Protein AF-A0A2X1KRV3-F1 (afdb_monomer_lite)

Foldseek 3Di:
DDWDWDDDPNDIDIDDDADDDDPDPVVNVVSLVVLQVVVVVDQEEEAEAEPDPNRVVRVVVCCVPRVPDDNYHYHYHYDPDDPPDDDD

Sequence (88 aa):
MQRFRLNGHGHSMVITDLPGVGESRDRDAEYEALYRDILLELDLVLWLIKADDRALSVDEYFWRHILHRGHQQVLVCGDAGRQNGALP

Secondary structure (DSSP, 8-state):
-EEEEEEETTEEEEEEEPPP-SS-HHHHHHHHHHHHHHHTT-SEEEEEEE--TTTHHHHHHHIIIIITSSS-EEEEEEE-----S---

Radius of gyration: 15.78 Å; chains: 1; bounding box: 36×37×44 Å

InterPro domains:
  IPR027417 P-loop containing nucleoside triphosphate hydrolase [G3DSA:3.40.50.300] (1-80)
  IPR027417 P-loop containing nucleoside triphosphate hydrolase [SSF52540] (2-72)

Organism: Escherichia coli (NCBI:txid562)

pLDDT: mean 75.09, std 11.58, range [39.91, 91.31]

Structure (mmCIF, N/CA/C/O backbone):
data_AF-A0A2X1KRV3-F1
#
_entry.id   AF-A0A2X1KRV3-F1
#
loop_
_atom_site.group_PDB
_atom_site.id
_atom_site.type_symbol
_atom_site.label_atom_id
_atom_site.label_alt_id
_atom_site.label_comp_id
_atom_site.label_asym_id
_atom_site.label_entity_id
_atom_site.label_seq_id
_atom_site.pdbx_PDB_ins_code
_atom_site.Cartn_x
_atom_site.Cartn_y
_atom_site.Cartn_z
_atom_site.occupancy
_atom_site.B_iso_or_equiv
_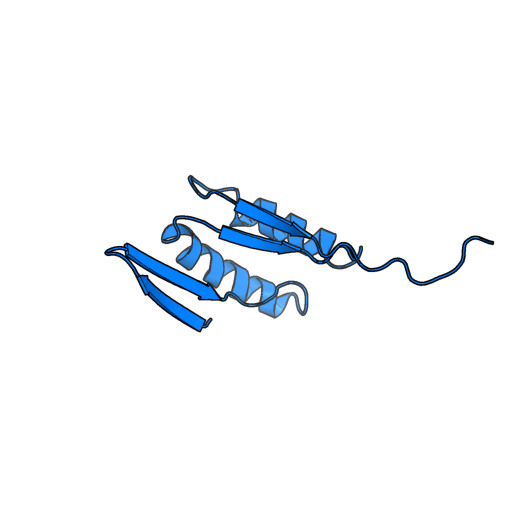atom_site.auth_seq_id
_atom_site.auth_comp_id
_atom_site.auth_asym_id
_atom_site.auth_atom_id
_atom_site.pdbx_PDB_model_num
ATOM 1 N N . MET A 1 1 ? 5.048 -4.893 5.422 1.00 76.31 1 MET A N 1
ATOM 2 C CA . MET A 1 1 ? 3.814 -4.192 5.828 1.00 76.31 1 MET A CA 1
ATOM 3 C C . MET A 1 1 ? 4.001 -3.657 7.236 1.00 76.31 1 MET A C 1
ATOM 5 O O . MET A 1 1 ? 4.365 -4.426 8.121 1.00 76.31 1 MET A O 1
ATOM 9 N N . GLN A 1 2 ? 3.771 -2.364 7.441 1.00 83.50 2 GLN A N 1
ATOM 10 C CA . GLN A 1 2 ? 3.713 -1.752 8.772 1.00 83.50 2 GLN A CA 1
ATOM 11 C C . GLN A 1 2 ? 2.342 -1.104 8.967 1.00 83.50 2 GLN A C 1
ATOM 13 O O . GLN A 1 2 ? 1.745 -0.628 8.009 1.00 83.50 2 GLN A O 1
ATOM 18 N N . ARG A 1 3 ? 1.815 -1.114 10.195 1.00 87.69 3 ARG A N 1
ATOM 19 C CA . ARG A 1 3 ? 0.493 -0.553 10.505 1.00 87.69 3 ARG A CA 1
ATOM 20 C C . ARG A 1 3 ? 0.616 0.422 11.663 1.00 87.69 3 ARG A C 1
ATOM 22 O O . ARG A 1 3 ? 1.013 0.046 12.763 1.00 87.69 3 ARG A O 1
ATOM 29 N N . PHE A 1 4 ? 0.247 1.666 11.411 1.00 88.19 4 PHE A N 1
ATOM 30 C CA . PHE A 1 4 ? 0.254 2.749 12.381 1.00 88.19 4 PHE A CA 1
ATOM 31 C C . PHE A 1 4 ? -1.182 3.107 12.729 1.00 88.19 4 PHE A C 1
ATOM 33 O O . PHE A 1 4 ? -2.034 3.205 11.849 1.00 88.19 4 PHE A O 1
ATOM 40 N N . ARG A 1 5 ? -1.471 3.309 14.014 1.00 89.31 5 ARG A N 1
ATOM 41 C CA . ARG A 1 5 ? -2.779 3.789 14.462 1.00 89.31 5 ARG A CA 1
ATOM 42 C C . ARG A 1 5 ? -2.632 5.195 15.019 1.00 89.31 5 ARG A C 1
ATOM 44 O O . ARG A 1 5 ? -1.922 5.402 15.997 1.00 89.31 5 ARG A O 1
ATOM 51 N N . LEU A 1 6 ? -3.330 6.138 14.407 1.00 88.19 6 LEU A N 1
ATOM 52 C CA . LEU A 1 6 ? -3.454 7.510 14.870 1.00 88.19 6 LEU A CA 1
ATOM 53 C C . LEU A 1 6 ? -4.794 7.648 15.591 1.00 88.19 6 LEU A C 1
ATOM 55 O O . LEU A 1 6 ? -5.822 7.227 15.068 1.00 88.19 6 LEU A O 1
ATOM 59 N N . ASN A 1 7 ? -4.795 8.225 16.789 1.00 91.31 7 ASN A N 1
ATOM 60 C CA . ASN A 1 7 ? -6.018 8.510 17.539 1.00 91.31 7 ASN A CA 1
ATOM 61 C C . ASN A 1 7 ? -6.037 10.005 17.887 1.00 91.31 7 ASN A C 1
ATOM 63 O O . ASN A 1 7 ? -5.032 10.529 18.363 1.00 91.31 7 ASN A O 1
ATOM 67 N N . GLY A 1 8 ? -7.161 10.688 17.669 1.00 88.69 8 GLY A N 1
ATOM 68 C CA . GLY A 1 8 ? -7.298 12.116 17.961 1.00 88.69 8 GLY A CA 1
ATOM 69 C C . GLY A 1 8 ? -8.744 12.599 17.865 1.00 88.69 8 GLY A C 1
ATOM 70 O O . GLY A 1 8 ? -9.485 12.167 16.990 1.00 88.69 8 GLY A O 1
ATOM 71 N N . HIS A 1 9 ? -9.154 13.482 18.784 1.00 84.38 9 HIS A N 1
ATOM 72 C CA . HIS A 1 9 ? -10.480 14.127 18.808 1.00 84.38 9 HIS A CA 1
ATOM 73 C C . HIS A 1 9 ? -11.690 13.176 18.654 1.00 84.38 9 HIS A C 1
ATOM 75 O O . HIS A 1 9 ? -12.687 13.535 18.043 1.00 84.38 9 HIS A O 1
ATOM 81 N N . GLY A 1 10 ? -11.619 11.961 19.212 1.00 88.06 10 GLY A N 1
ATOM 82 C CA . GLY A 1 10 ? -12.698 10.964 19.111 1.00 88.06 10 GLY A CA 1
ATOM 83 C C . GLY A 1 10 ? -12.694 10.142 17.816 1.00 88.06 10 GLY A C 1
ATOM 84 O O . GLY A 1 10 ? -13.546 9.277 17.639 1.00 88.06 10 GLY A O 1
ATOM 85 N N . HIS A 1 11 ? -11.713 10.360 16.942 1.00 86.44 11 HIS A N 1
ATOM 86 C CA . HIS A 1 11 ? -11.505 9.600 15.716 1.00 86.44 11 HIS A CA 1
ATOM 87 C C . HIS A 1 11 ? -10.247 8.736 15.820 1.00 86.44 11 HIS A C 1
ATOM 89 O O . HIS A 1 11 ? -9.275 9.087 16.497 1.00 86.44 11 HIS A O 1
ATOM 95 N N . SER A 1 12 ? -10.254 7.600 15.127 1.00 86.44 12 SER A N 1
ATOM 96 C CA . SER A 1 12 ? -9.065 6.770 14.953 1.00 86.44 12 SER A CA 1
ATOM 97 C C . SER A 1 12 ? -8.871 6.434 13.487 1.00 86.44 12 SER A C 1
ATOM 99 O O . SER A 1 12 ? -9.810 5.982 12.839 1.00 86.44 12 SER A O 1
ATOM 101 N N . MET A 1 13 ? -7.653 6.613 13.001 1.00 89.62 13 MET A N 1
ATOM 102 C CA . MET A 1 13 ? -7.233 6.275 11.650 1.00 89.62 13 MET A CA 1
ATOM 103 C C . MET A 1 13 ? -6.149 5.209 11.725 1.00 89.62 13 MET A C 1
ATOM 105 O O . MET A 1 13 ? -5.293 5.229 12.612 1.00 89.62 13 MET A O 1
ATOM 109 N N . VAL A 1 14 ? -6.177 4.281 10.781 1.00 88.00 14 VAL A N 1
ATOM 110 C CA . VAL A 1 14 ? -5.112 3.308 10.590 1.00 88.00 14 VAL A CA 1
ATOM 111 C C . VAL A 1 14 ? -4.424 3.618 9.271 1.00 88.00 14 VAL A C 1
ATOM 113 O O . VAL A 1 14 ? -5.079 3.665 8.238 1.00 88.00 14 VAL A O 1
ATOM 116 N N . ILE A 1 15 ? -3.106 3.775 9.313 1.00 88.00 15 ILE A N 1
ATOM 117 C CA . ILE A 1 15 ? -2.259 3.881 8.130 1.00 88.00 15 ILE A CA 1
ATOM 118 C C . ILE A 1 15 ? -1.536 2.551 7.960 1.00 88.00 15 ILE A C 1
ATOM 120 O O . ILE A 1 15 ? -0.822 2.111 8.862 1.00 88.00 15 ILE A O 1
ATOM 124 N N . THR A 1 16 ? -1.732 1.917 6.811 1.00 87.19 16 THR A N 1
ATOM 125 C CA . THR A 1 16 ? -1.027 0.694 6.432 1.00 87.19 16 THR A CA 1
ATOM 126 C C . THR A 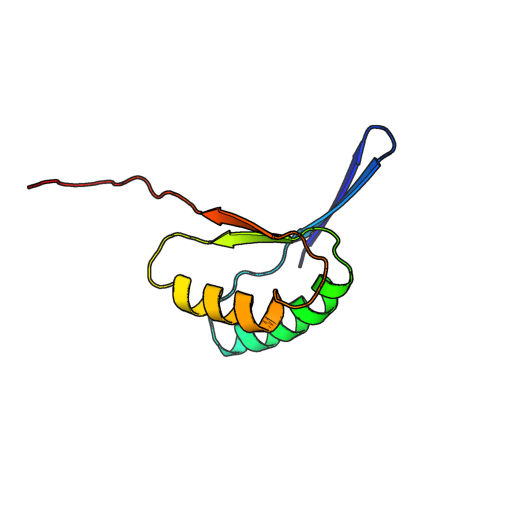1 16 ? -0.009 1.040 5.359 1.00 87.19 16 THR A C 1
ATOM 128 O O . THR A 1 16 ? -0.382 1.474 4.275 1.00 87.19 16 THR A O 1
ATOM 131 N N . ASP A 1 17 ? 1.265 0.838 5.673 1.00 85.94 17 ASP A N 1
ATOM 132 C CA . ASP A 1 17 ? 2.363 0.979 4.727 1.00 85.94 17 ASP A CA 1
ATOM 133 C C . ASP A 1 17 ? 2.568 -0.337 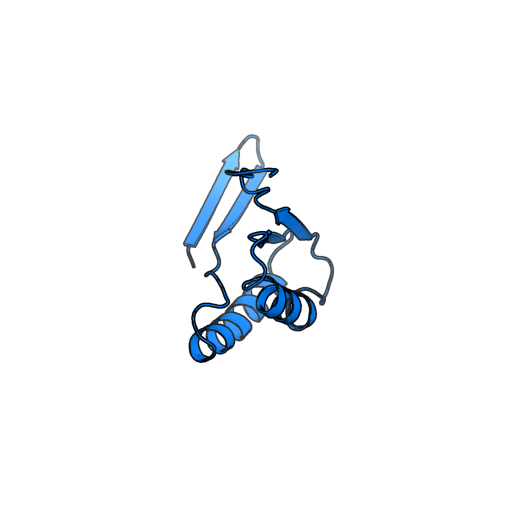3.964 1.00 85.94 17 ASP A C 1
ATOM 135 O O . ASP A 1 17 ? 2.808 -1.402 4.562 1.00 85.94 17 ASP A O 1
ATOM 139 N N . LEU A 1 18 ? 2.420 -0.253 2.642 1.00 84.62 18 LEU A N 1
ATOM 140 C CA . LEU A 1 18 ? 2.553 -1.357 1.698 1.00 84.62 18 LEU A CA 1
ATOM 141 C C . LEU A 1 18 ? 3.920 -1.281 1.001 1.00 84.62 18 LEU A C 1
ATOM 143 O O . LEU A 1 18 ? 4.440 -0.185 0.808 1.00 84.62 18 LEU A O 1
ATOM 147 N N . PRO A 1 19 ? 4.526 -2.426 0.635 1.00 83.56 19 PRO A N 1
ATOM 148 C CA . PRO A 1 19 ? 5.803 -2.427 -0.074 1.00 83.56 19 PRO A CA 1
ATOM 149 C C . PRO A 1 19 ? 5.787 -1.616 -1.390 1.00 83.56 19 PRO A C 1
ATOM 151 O O . PRO A 1 19 ? 4.749 -1.302 -1.965 1.00 83.56 19 PRO A O 1
ATOM 154 N N . GLY A 1 20 ? 6.968 -1.251 -1.885 1.00 82.44 20 GLY A N 1
ATOM 155 C CA . GLY A 1 20 ? 7.108 -0.703 -3.237 1.00 82.44 20 GLY A CA 1
ATOM 156 C C . GLY A 1 20 ? 7.060 -1.816 -4.285 1.00 82.44 20 GLY A C 1
ATOM 157 O O . GLY A 1 20 ? 7.500 -2.934 -4.018 1.00 82.44 20 GLY A O 1
ATOM 158 N N . VAL A 1 21 ? 6.554 -1.506 -5.478 1.00 78.75 21 VAL A N 1
ATOM 159 C CA . VAL A 1 21 ? 6.479 -2.434 -6.622 1.00 78.75 21 VAL A CA 1
ATOM 160 C C . VAL A 1 21 ? 7.467 -2.018 -7.714 1.00 78.75 21 VAL A C 1
ATOM 162 O O . VAL A 1 21 ? 7.868 -0.856 -7.781 1.00 78.75 21 VAL A O 1
ATOM 165 N N . GLY A 1 22 ? 7.883 -2.957 -8.565 1.00 76.81 22 GLY A N 1
ATOM 166 C CA . GLY A 1 22 ? 8.732 -2.684 -9.733 1.00 76.81 22 GLY A CA 1
ATOM 167 C C . GLY A 1 22 ? 10.232 -2.903 -9.538 1.00 76.81 22 GLY A C 1
ATOM 168 O O . GLY A 1 22 ? 11.011 -2.659 -10.460 1.00 76.81 22 GLY A O 1
ATOM 169 N N . GLU A 1 23 ? 10.656 -3.408 -8.378 1.00 76.12 23 GLU A N 1
ATOM 170 C CA . GLU A 1 23 ? 12.046 -3.837 -8.163 1.00 76.12 23 GLU A CA 1
ATOM 171 C C . GLU A 1 23 ? 12.331 -5.229 -8.752 1.00 76.12 23 GLU A C 1
ATOM 173 O O . GLU A 1 23 ? 13.433 -5.485 -9.238 1.00 76.12 23 GLU A O 1
ATOM 178 N N . SER A 1 24 ? 11.359 -6.147 -8.696 1.00 80.12 24 SER A N 1
ATOM 179 C CA . SER A 1 24 ? 11.491 -7.519 -9.196 1.00 80.12 24 SER A CA 1
ATOM 180 C C . SER A 1 24 ? 10.127 -8.147 -9.461 1.00 80.12 24 SER A C 1
ATOM 182 O O . SER A 1 24 ? 9.276 -8.163 -8.575 1.00 80.12 24 SER A O 1
ATOM 184 N N . ARG A 1 25 ? 9.972 -8.776 -10.632 1.00 75.31 25 ARG A N 1
ATOM 185 C CA . ARG A 1 25 ? 8.723 -9.438 -11.048 1.00 75.31 25 ARG A CA 1
ATOM 186 C C . ARG A 1 25 ? 8.257 -10.533 -10.088 1.00 75.31 25 ARG A C 1
ATOM 188 O O . ARG A 1 25 ? 7.058 -10.691 -9.893 1.00 75.31 25 ARG A O 1
ATOM 195 N N . ASP A 1 26 ? 9.190 -11.270 -9.487 1.00 78.50 26 ASP A N 1
ATOM 196 C CA . ASP A 1 26 ? 8.848 -12.338 -8.540 1.00 78.50 26 ASP A CA 1
ATOM 197 C C . ASP A 1 26 ? 8.257 -11.762 -7.245 1.00 78.50 26 ASP A C 1
ATOM 199 O O . ASP A 1 26 ? 7.309 -12.315 -6.692 1.00 78.50 26 ASP A O 1
ATOM 203 N N . ARG A 1 27 ? 8.776 -10.611 -6.793 1.00 81.06 27 ARG A N 1
ATOM 204 C CA . ARG A 1 27 ? 8.241 -9.885 -5.632 1.00 81.06 27 ARG A CA 1
ATOM 205 C C . ARG A 1 27 ? 6.918 -9.206 -5.961 1.00 81.06 27 ARG A C 1
ATOM 207 O O . ARG A 1 27 ? 6.022 -9.196 -5.129 1.00 81.06 27 ARG A O 1
ATOM 214 N N . ASP A 1 28 ? 6.774 -8.697 -7.182 1.00 83.00 28 ASP A N 1
ATOM 215 C CA . ASP A 1 28 ? 5.549 -8.038 -7.633 1.00 83.00 28 ASP A CA 1
ATOM 216 C C . ASP A 1 28 ? 4.339 -8.990 -7.580 1.00 83.00 28 ASP A C 1
ATOM 218 O O . ASP A 1 28 ? 3.258 -8.572 -7.175 1.00 83.00 28 ASP A O 1
ATOM 222 N N . ALA A 1 29 ? 4.511 -10.277 -7.904 1.00 82.69 29 ALA A N 1
ATOM 223 C CA . ALA A 1 29 ? 3.435 -11.269 -7.799 1.00 82.69 29 ALA A CA 1
ATOM 224 C C . ALA A 1 29 ? 3.029 -11.564 -6.340 1.00 82.69 29 ALA A C 1
ATOM 226 O O . ALA A 1 29 ? 1.841 -11.687 -6.034 1.00 82.69 29 ALA A O 1
ATOM 227 N N . GLU A 1 30 ? 4.004 -11.651 -5.429 1.00 85.75 30 GLU A N 1
ATOM 228 C CA . GLU A 1 30 ? 3.751 -11.793 -3.989 1.00 85.75 30 GLU A CA 1
ATOM 229 C C . GLU A 1 30 ? 3.016 -10.560 -3.438 1.00 85.75 30 GLU A C 1
ATOM 231 O O . GLU A 1 30 ? 2.045 -10.677 -2.686 1.00 85.75 30 GLU A O 1
ATOM 236 N N . TYR A 1 31 ? 3.435 -9.370 -3.866 1.00 87.06 31 TYR A N 1
ATOM 237 C CA . TYR A 1 31 ? 2.823 -8.108 -3.467 1.00 87.06 31 TYR A CA 1
ATOM 238 C C . TYR A 1 31 ? 1.427 -7.925 -4.062 1.00 87.06 31 TYR A C 1
ATOM 240 O O . TYR A 1 31 ? 0.548 -7.410 -3.378 1.00 87.06 31 TYR A O 1
ATOM 248 N N . GLU A 1 32 ? 1.168 -8.406 -5.280 1.00 83.94 32 GLU A N 1
ATOM 249 C CA . GLU A 1 32 ? -0.169 -8.379 -5.877 1.00 83.94 32 GLU A CA 1
ATOM 250 C C . GLU A 1 32 ? -1.187 -9.145 -5.018 1.00 83.94 32 GLU A C 1
ATOM 252 O O . GLU A 1 32 ? -2.288 -8.644 -4.766 1.00 83.94 32 GLU A O 1
ATOM 257 N N . ALA A 1 33 ? -0.821 -10.338 -4.537 1.00 85.81 33 ALA A N 1
ATOM 258 C CA . ALA A 1 33 ? -1.674 -11.120 -3.645 1.00 85.81 33 ALA A CA 1
ATOM 259 C C . ALA A 1 33 ? -1.897 -10.396 -2.308 1.00 85.81 33 ALA A C 1
ATOM 261 O O . ALA A 1 33 ? -3.038 -10.238 -1.875 1.00 85.81 33 ALA A O 1
ATOM 262 N N . LEU A 1 34 ? -0.823 -9.872 -1.707 1.00 86.56 34 LEU A N 1
ATOM 263 C CA . LEU A 1 34 ? -0.888 -9.102 -0.464 1.00 86.56 34 LEU A CA 1
ATOM 264 C C . LEU A 1 34 ? -1.812 -7.878 -0.585 1.00 86.56 34 LEU A C 1
ATOM 266 O O . LEU A 1 34 ? -2.585 -7.584 0.326 1.00 86.56 34 LEU A O 1
ATOM 270 N N . TYR A 1 35 ? -1.733 -7.145 -1.698 1.00 85.00 35 TYR A N 1
ATOM 271 C CA . TYR A 1 35 ? -2.506 -5.913 -1.876 1.00 85.00 35 TYR A CA 1
ATOM 272 C C . TYR A 1 35 ? -3.972 -6.232 -2.062 1.00 85.00 35 TYR A C 1
ATOM 274 O O . TYR A 1 35 ? -4.815 -5.529 -1.519 1.00 85.00 35 TYR A O 1
ATOM 282 N N . ARG A 1 36 ? -4.282 -7.309 -2.784 1.00 81.44 36 ARG A N 1
ATOM 283 C CA . ARG A 1 36 ? -5.657 -7.741 -3.014 1.00 81.44 36 ARG A CA 1
ATOM 284 C C . ARG A 1 36 ? -6.408 -8.002 -1.713 1.00 81.44 36 ARG A C 1
ATOM 286 O O . ARG A 1 36 ? -7.556 -7.586 -1.607 1.00 81.44 36 ARG A O 1
ATOM 293 N N . ASP A 1 37 ? -5.760 -8.635 -0.742 1.00 84.38 37 ASP A N 1
ATOM 294 C CA . ASP A 1 37 ? -6.385 -8.935 0.547 1.00 84.38 37 ASP A CA 1
ATOM 295 C C . ASP A 1 37 ? -6.575 -7.661 1.382 1.00 84.38 37 ASP A C 1
ATOM 297 O O . ASP A 1 37 ? -7.653 -7.424 1.924 1.00 84.38 37 ASP A O 1
ATOM 301 N N . ILE A 1 38 ? -5.561 -6.790 1.428 1.00 82.38 38 ILE A N 1
ATOM 302 C CA . ILE A 1 38 ? -5.593 -5.572 2.251 1.00 82.38 38 ILE A CA 1
ATOM 303 C C . ILE A 1 38 ? -6.543 -4.516 1.673 1.00 82.38 38 ILE A C 1
ATOM 305 O O . ILE A 1 38 ? -7.264 -3.863 2.423 1.00 82.38 38 ILE A O 1
ATOM 309 N N . LEU A 1 39 ? -6.571 -4.335 0.351 1.00 79.81 39 LEU A N 1
ATOM 310 C CA . LEU A 1 39 ? -7.364 -3.293 -0.312 1.00 79.81 39 LEU A CA 1
ATOM 311 C C . LEU A 1 39 ? -8.874 -3.487 -0.154 1.00 79.81 39 LEU A C 1
ATOM 313 O O . LEU A 1 39 ? -9.622 -2.525 -0.299 1.00 79.81 39 LEU A O 1
ATOM 317 N N . LEU A 1 40 ? -9.336 -4.698 0.158 1.00 79.00 40 LEU A N 1
ATOM 318 C CA . LEU A 1 40 ? -10.744 -4.950 0.469 1.00 79.00 40 LEU A CA 1
ATOM 319 C C . LEU A 1 40 ? -11.167 -4.363 1.825 1.00 79.00 40 LEU A C 1
ATOM 321 O O . LEU A 1 40 ? -12.356 -4.144 2.040 1.00 79.00 40 LEU A O 1
ATOM 325 N N . GLU A 1 41 ? -10.213 -4.108 2.723 1.00 79.19 41 GLU A N 1
ATOM 326 C CA . GLU A 1 41 ? -10.458 -3.613 4.083 1.00 79.19 41 GLU A CA 1
ATOM 327 C C . GLU A 1 41 ? -10.212 -2.105 4.246 1.00 79.19 41 GLU A C 1
ATOM 329 O O . GLU A 1 41 ? -10.500 -1.553 5.309 1.00 79.19 41 GLU A O 1
ATOM 334 N N . LEU A 1 42 ? -9.625 -1.441 3.245 1.00 80.31 42 LEU A N 1
ATOM 335 C CA . LEU A 1 42 ? -9.302 -0.015 3.323 1.00 80.31 42 LEU A CA 1
ATOM 336 C C . LEU A 1 42 ? -10.510 0.852 2.947 1.00 80.31 42 LEU A C 1
ATOM 338 O O . LEU A 1 42 ? -11.396 0.417 2.227 1.00 80.31 42 LEU A O 1
ATOM 342 N N . ASP A 1 43 ? -10.538 2.095 3.421 1.00 81.44 43 ASP A N 1
ATOM 343 C CA . ASP A 1 43 ? -11.534 3.098 3.005 1.00 81.44 43 ASP A CA 1
ATOM 344 C C . ASP A 1 43 ? -10.931 4.150 2.046 1.00 81.44 43 ASP A C 1
ATOM 346 O O . ASP A 1 43 ? -11.645 4.868 1.343 1.00 81.44 43 ASP A O 1
ATOM 350 N N . LEU A 1 44 ? -9.597 4.268 2.041 1.00 82.62 44 LEU A N 1
ATOM 351 C CA . LEU A 1 44 ? -8.813 5.236 1.274 1.00 82.62 44 LEU A CA 1
ATOM 352 C C . LEU A 1 44 ? -7.448 4.632 0.929 1.00 82.62 44 LEU A C 1
ATOM 354 O O . LEU A 1 44 ? -6.770 4.086 1.803 1.00 82.62 44 LEU A O 1
ATOM 358 N N . VAL A 1 45 ? -7.009 4.812 -0.317 1.00 83.31 45 VAL A N 1
ATOM 359 C CA . VAL A 1 45 ? -5.674 4.418 -0.784 1.00 83.31 45 VAL A CA 1
ATOM 360 C C . VAL A 1 45 ? -4.897 5.663 -1.203 1.00 83.31 45 VAL A C 1
ATOM 362 O O . VAL A 1 45 ? -5.352 6.452 -2.029 1.00 83.31 45 VAL A O 1
ATOM 365 N N . LEU A 1 46 ? -3.697 5.837 -0.655 1.00 82.94 46 LEU A N 1
ATOM 366 C CA . LEU A 1 46 ? -2.744 6.841 -1.122 1.00 82.94 46 LEU A CA 1
ATOM 367 C C . LEU A 1 46 ? -1.678 6.132 -1.957 1.00 82.94 46 LEU A C 1
ATOM 369 O O . LEU A 1 46 ? -0.884 5.370 -1.412 1.00 82.94 46 LEU A O 1
ATOM 373 N N . TRP A 1 47 ? -1.672 6.368 -3.267 1.00 81.50 47 TRP A N 1
ATOM 374 C CA . TRP A 1 47 ? -0.704 5.766 -4.180 1.00 81.50 47 TRP A CA 1
ATOM 375 C C . TRP A 1 47 ? 0.363 6.799 -4.555 1.00 81.50 47 TRP A C 1
ATOM 377 O O . TRP A 1 47 ? 0.068 7.844 -5.136 1.00 81.50 47 TRP A O 1
ATOM 387 N N . LEU A 1 48 ? 1.614 6.539 -4.183 1.00 76.81 48 LEU A N 1
ATOM 388 C CA . LEU A 1 48 ? 2.739 7.434 -4.457 1.00 76.81 48 LEU A CA 1
ATOM 389 C C . LEU A 1 48 ? 3.450 6.964 -5.727 1.00 76.81 48 LEU A C 1
ATOM 391 O O . LEU A 1 48 ? 3.998 5.866 -5.742 1.00 76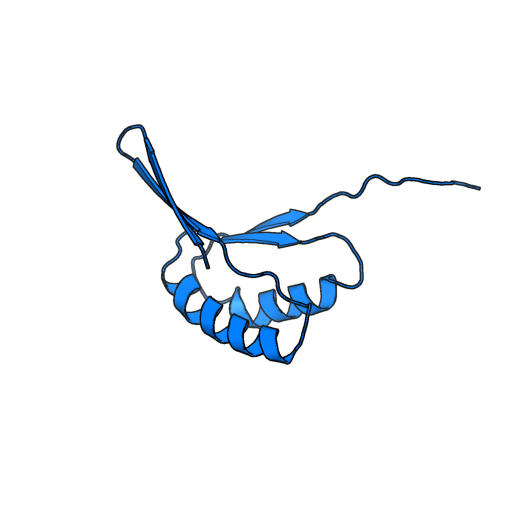.81 48 LEU A O 1
ATOM 395 N N . ILE A 1 49 ? 3.463 7.792 -6.774 1.00 73.06 49 ILE A N 1
ATOM 396 C CA . ILE A 1 49 ? 4.138 7.482 -8.044 1.00 73.06 49 ILE A CA 1
ATOM 397 C C . ILE A 1 49 ? 5.354 8.390 -8.178 1.00 73.06 49 ILE A C 1
ATOM 399 O O . ILE A 1 49 ? 5.256 9.609 -8.032 1.00 73.06 49 ILE A O 1
ATOM 403 N N . LYS A 1 50 ? 6.516 7.825 -8.503 1.00 68.94 50 LYS A N 1
ATOM 404 C CA . LYS A 1 50 ? 7.648 8.642 -8.952 1.00 68.94 50 LYS A CA 1
ATOM 405 C C . LYS A 1 50 ? 7.451 8.962 -10.428 1.00 68.94 50 LYS A C 1
ATOM 407 O O . LYS A 1 50 ? 7.252 8.051 -11.222 1.00 68.94 50 LYS A O 1
ATOM 412 N N . ALA A 1 51 ? 7.547 10.231 -10.813 1.00 65.44 51 ALA A N 1
ATOM 413 C CA . ALA A 1 51 ? 7.427 10.655 -12.210 1.00 65.44 51 ALA A CA 1
ATOM 414 C C . ALA A 1 51 ? 8.689 10.337 -13.049 1.00 65.44 51 ALA A C 1
ATOM 416 O O . ALA A 1 51 ? 9.097 11.144 -13.882 1.00 65.44 51 ALA A O 1
ATOM 417 N N . ASP A 1 52 ? 9.339 9.191 -12.810 1.00 66.00 52 ASP A N 1
ATOM 418 C CA . ASP A 1 52 ? 10.403 8.678 -13.671 1.00 66.00 52 ASP A CA 1
ATOM 419 C C . ASP A 1 52 ? 9.835 7.622 -14.641 1.00 66.00 52 ASP A C 1
ATOM 421 O O . ASP A 1 52 ? 9.016 6.777 -14.281 1.00 66.00 52 ASP A O 1
ATOM 425 N N . ASP A 1 53 ? 10.241 7.702 -15.911 1.00 59.28 53 ASP A N 1
ATOM 426 C CA . ASP A 1 53 ? 9.647 6.960 -17.042 1.00 59.28 53 ASP A CA 1
ATOM 427 C C . ASP A 1 53 ? 9.683 5.428 -16.884 1.00 59.28 53 ASP A C 1
ATOM 429 O O . ASP A 1 53 ? 8.955 4.696 -17.557 1.00 59.28 53 ASP A O 1
ATOM 433 N N . ARG A 1 54 ? 10.539 4.915 -15.993 1.00 58.56 54 ARG A N 1
ATOM 434 C CA . ARG A 1 54 ? 10.735 3.476 -15.798 1.00 58.56 54 ARG A CA 1
ATOM 435 C C . ARG A 1 54 ? 9.732 2.875 -14.807 1.00 58.56 54 ARG A C 1
ATOM 437 O O . ARG A 1 54 ? 9.418 1.694 -14.945 1.00 58.56 54 ARG A O 1
ATOM 444 N N . ALA A 1 55 ? 9.215 3.662 -13.859 1.00 60.47 55 ALA A N 1
ATOM 445 C CA . ALA A 1 55 ? 8.213 3.221 -12.884 1.00 60.47 55 ALA A CA 1
ATOM 446 C C . ALA A 1 55 ? 6.786 3.171 -13.470 1.00 60.47 55 ALA A C 1
ATO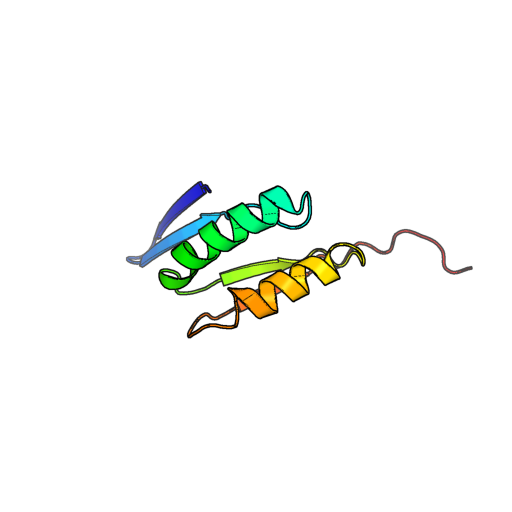M 448 O O . ALA A 1 55 ? 6.012 2.269 -13.153 1.00 60.47 55 ALA A O 1
ATOM 449 N N 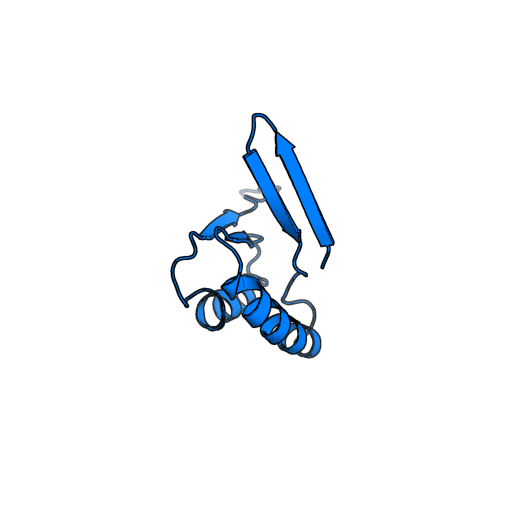. LEU A 1 56 ? 6.488 4.048 -14.438 1.00 65.69 56 LEU A N 1
ATOM 450 C CA . LEU A 1 56 ? 5.155 4.234 -15.029 1.00 65.69 56 LEU A CA 1
ATOM 451 C C . LEU A 1 56 ? 4.481 2.948 -15.540 1.00 65.69 56 LEU A C 1
ATOM 453 O O . LEU A 1 56 ? 3.287 2.760 -15.324 1.00 65.69 56 LEU A O 1
ATOM 457 N N . SER A 1 57 ? 5.223 2.044 -16.190 1.00 70.75 57 SER A N 1
ATOM 458 C CA . SER A 1 57 ? 4.635 0.807 -16.742 1.00 70.75 57 SER A CA 1
ATOM 459 C C . SER A 1 57 ? 4.218 -0.212 -15.672 1.00 70.75 57 SER A C 1
ATOM 461 O O . SER A 1 57 ? 3.237 -0.936 -15.856 1.00 70.75 57 SER A O 1
ATOM 463 N N . VAL A 1 58 ? 4.938 -0.262 -14.547 1.00 72.56 58 VAL A N 1
ATOM 464 C CA . VAL A 1 58 ? 4.600 -1.146 -13.424 1.00 72.56 58 VAL A CA 1
ATOM 465 C C . VAL A 1 58 ? 3.444 -0.548 -12.633 1.00 72.56 58 VAL A C 1
ATOM 467 O O . VAL A 1 58 ? 2.481 -1.256 -12.340 1.00 72.56 58 VAL A O 1
ATOM 470 N N . ASP A 1 59 ? 3.487 0.759 -12.370 1.00 74.62 59 ASP A N 1
ATOM 471 C CA . ASP A 1 59 ? 2.390 1.485 -11.729 1.00 74.62 59 ASP A CA 1
ATOM 472 C C . ASP A 1 59 ? 1.074 1.343 -12.513 1.00 74.62 59 ASP A C 1
ATOM 474 O O . ASP A 1 59 ? 0.030 1.069 -11.919 1.00 74.62 59 ASP A O 1
ATOM 478 N N . GLU A 1 60 ? 1.106 1.439 -13.850 1.00 76.06 60 GLU A N 1
ATOM 479 C CA . GLU A 1 60 ? -0.085 1.242 -14.690 1.00 76.06 60 GLU A CA 1
ATOM 480 C C . GLU A 1 60 ? -0.644 -0.186 -14.569 1.00 76.06 60 GLU A C 1
ATOM 482 O O . GLU A 1 60 ? -1.861 -0.377 -14.459 1.00 76.06 60 GLU A O 1
ATOM 487 N N . TYR A 1 61 ? 0.229 -1.200 -14.568 1.00 79.94 61 TYR A N 1
ATOM 488 C CA . TYR A 1 61 ? -0.190 -2.592 -14.405 1.00 79.94 61 TYR A CA 1
ATOM 489 C C . TYR A 1 61 ? -0.891 -2.800 -13.056 1.00 79.94 61 TYR A C 1
ATOM 491 O O . TYR A 1 61 ? -2.014 -3.313 -13.036 1.00 79.94 61 TYR A O 1
ATOM 499 N N . PHE A 1 62 ? -0.278 -2.353 -11.956 1.00 77.81 62 PHE A N 1
ATOM 500 C CA . PHE A 1 62 ? -0.839 -2.466 -10.606 1.00 77.81 62 PHE A CA 1
ATOM 501 C C . PHE A 1 62 ? -2.158 -1.696 -10.481 1.00 77.81 62 PHE A C 1
ATOM 503 O O . PHE A 1 62 ? -3.148 -2.233 -9.977 1.00 77.81 62 PHE A O 1
ATOM 510 N N . TRP A 1 63 ? -2.225 -0.480 -11.025 1.00 77.38 63 TRP A N 1
ATOM 511 C CA . TRP A 1 63 ? -3.453 0.310 -11.063 1.00 77.38 63 TRP A CA 1
ATOM 512 C C . TRP A 1 63 ? -4.605 -0.443 -11.739 1.00 77.38 63 TRP A C 1
ATOM 514 O O . TRP A 1 63 ? -5.687 -0.599 -11.165 1.00 77.38 63 TRP A O 1
ATOM 524 N N . ARG A 1 64 ? -4.373 -0.952 -12.954 1.00 76.12 64 ARG A N 1
ATOM 525 C CA . ARG A 1 64 ? -5.415 -1.608 -13.757 1.00 76.12 64 ARG A CA 1
ATOM 526 C C . ARG A 1 64 ? -5.858 -2.948 -13.182 1.00 76.12 64 ARG A C 1
ATOM 528 O O . ARG A 1 64 ? -7.039 -3.278 -13.281 1.00 76.12 64 ARG A O 1
ATOM 535 N N . HIS A 1 65 ? -4.936 -3.721 -12.615 1.00 75.06 65 HIS A N 1
ATOM 536 C CA . HIS A 1 65 ? -5.219 -5.093 -12.189 1.00 75.06 65 HIS A CA 1
ATOM 537 C C . HIS A 1 65 ? -5.664 -5.193 -10.729 1.00 75.06 65 HIS A C 1
ATOM 539 O O . HIS A 1 65 ? -6.401 -6.121 -10.390 1.00 75.06 65 HIS A O 1
ATOM 545 N N . ILE A 1 66 ? -5.280 -4.227 -9.890 1.00 73.00 66 ILE A N 1
ATOM 546 C CA . ILE A 1 66 ? -5.476 -4.306 -8.441 1.00 73.00 66 ILE A CA 1
ATOM 547 C C . ILE A 1 66 ? -6.412 -3.203 -7.936 1.00 73.00 66 ILE A C 1
ATOM 549 O O . ILE A 1 66 ? -7.378 -3.504 -7.238 1.00 73.00 66 ILE A O 1
ATOM 553 N N . LEU A 1 67 ? -6.181 -1.940 -8.313 1.00 71.19 67 LEU A N 1
ATOM 554 C CA . LEU A 1 67 ? -6.906 -0.796 -7.736 1.00 71.19 67 LEU A CA 1
ATOM 555 C C . LEU A 1 67 ? -8.270 -0.521 -8.381 1.00 71.19 67 LEU A C 1
ATOM 557 O O . LEU A 1 67 ? -9.125 0.099 -7.756 1.00 71.19 67 LEU A O 1
ATOM 561 N N . HIS A 1 68 ? -8.533 -1.010 -9.596 1.00 66.19 68 HIS A N 1
ATOM 562 C CA . HIS A 1 68 ? -9.785 -0.729 -10.316 1.00 66.19 68 HIS A CA 1
ATOM 563 C C . HIS A 1 68 ? -11.044 -1.430 -9.744 1.00 66.19 68 HIS A C 1
ATOM 565 O O . HIS A 1 68 ? -12.095 -1.457 -10.385 1.00 66.19 68 HIS A O 1
ATOM 571 N N . ARG A 1 69 ? -10.973 -2.034 -8.551 1.00 61.25 69 ARG A N 1
ATOM 572 C CA . ARG A 1 69 ? -12.061 -2.834 -7.972 1.00 61.25 69 ARG A CA 1
ATOM 573 C C . ARG A 1 69 ? -12.621 -2.189 -6.698 1.00 61.25 69 ARG A C 1
ATOM 575 O O . ARG A 1 69 ? -12.166 -2.483 -5.602 1.00 61.25 69 ARG A O 1
ATOM 582 N N . GLY A 1 70 ? -13.676 -1.383 -6.845 1.00 59.06 70 GLY A N 1
ATOM 583 C CA . GLY A 1 70 ? -14.575 -0.997 -5.743 1.00 59.06 70 GLY A CA 1
ATOM 584 C C . GLY A 1 70 ? -14.440 0.436 -5.213 1.00 59.06 70 GLY A C 1
ATOM 585 O O . GLY A 1 70 ? -13.755 1.270 -5.794 1.00 59.06 70 GLY A O 1
ATOM 586 N N . HIS A 1 71 ? -15.156 0.715 -4.116 1.00 57.16 71 HIS A N 1
ATOM 587 C CA . HIS A 1 71 ? -15.390 2.030 -3.491 1.00 57.16 71 HIS A CA 1
ATOM 588 C C . HIS A 1 71 ? -14.159 2.659 -2.800 1.00 57.16 71 HIS A C 1
ATOM 590 O O . HIS A 1 71 ? -14.298 3.316 -1.773 1.00 57.16 71 HIS A O 1
ATOM 596 N N . GLN A 1 72 ? -12.958 2.475 -3.346 1.00 68.94 72 GLN A N 1
ATOM 597 C CA . GLN A 1 72 ? -11.741 3.107 -2.840 1.00 68.94 72 GLN A CA 1
ATOM 598 C C . GLN A 1 72 ? -11.585 4.489 -3.477 1.00 68.94 72 GLN A C 1
ATOM 600 O O . GLN A 1 72 ? -11.579 4.621 -4.702 1.00 68.94 72 GLN A O 1
ATOM 605 N N . GLN A 1 73 ? -11.420 5.530 -2.663 1.00 68.62 73 GLN A N 1
ATOM 606 C CA . GLN A 1 73 ? -10.858 6.782 -3.168 1.00 68.62 73 GLN A CA 1
ATOM 607 C C . GLN A 1 73 ? -9.347 6.585 -3.299 1.00 68.62 73 GLN A C 1
ATOM 609 O O . GLN A 1 73 ? -8.707 6.132 -2.351 1.00 68.62 73 GLN A O 1
ATOM 614 N N . VAL A 1 74 ? -8.778 6.893 -4.468 1.00 70.44 74 VAL A N 1
ATOM 615 C CA . VAL A 1 74 ? -7.326 6.828 -4.667 1.00 70.44 74 VAL A CA 1
ATOM 616 C C . VAL A 1 74 ? -6.781 8.220 -4.931 1.00 70.44 74 VAL A C 1
ATOM 618 O O . VAL A 1 74 ? -7.189 8.878 -5.887 1.00 70.44 74 VAL A O 1
ATOM 621 N N . LEU A 1 75 ? -5.858 8.665 -4.081 1.00 71.81 75 LEU A N 1
ATOM 622 C CA . LEU A 1 75 ? -5.092 9.886 -4.305 1.00 71.81 75 LEU A CA 1
ATOM 623 C C . LEU A 1 75 ? -3.720 9.506 -4.859 1.00 71.81 75 LEU A C 1
ATOM 625 O O . LEU A 1 75 ? -3.002 8.723 -4.242 1.00 71.81 75 LEU A O 1
ATOM 629 N N . VAL A 1 76 ? -3.369 10.067 -6.015 1.00 71.44 76 VAL A N 1
ATOM 630 C CA . VAL A 1 76 ? -2.061 9.871 -6.644 1.00 71.44 76 VAL A CA 1
ATOM 631 C C . VAL A 1 76 ? -1.195 11.095 -6.373 1.00 71.44 76 VAL A C 1
ATOM 633 O O . VAL A 1 76 ? -1.537 12.195 -6.807 1.00 71.44 76 VAL A O 1
ATOM 636 N N . CYS A 1 77 ? -0.075 10.911 -5.675 1.00 67.31 77 CYS A N 1
ATOM 637 C CA . CYS A 1 77 ? 0.912 11.973 -5.477 1.00 67.31 77 CYS A CA 1
ATOM 638 C C . CYS A 1 77 ? 2.157 11.670 -6.307 1.00 67.31 77 CYS A C 1
ATOM 640 O O . CYS A 1 77 ? 2.821 10.657 -6.087 1.00 67.31 77 CYS A O 1
ATOM 642 N N . GLY A 1 78 ? 2.451 12.556 -7.258 1.00 67.06 78 GLY A N 1
ATOM 643 C CA . GLY A 1 78 ? 3.672 12.529 -8.055 1.00 67.06 78 GLY A CA 1
ATOM 644 C C . GLY A 1 78 ? 4.777 13.362 -7.412 1.00 67.06 78 GLY A C 1
ATOM 645 O O . GLY A 1 78 ? 4.517 14.492 -6.998 1.00 67.06 78 GLY A O 1
ATOM 646 N N . ASP A 1 79 ? 6.006 12.847 -7.365 1.00 63.66 79 ASP A N 1
ATOM 647 C CA . ASP A 1 79 ? 7.173 13.705 -7.132 1.00 63.66 79 ASP A CA 1
ATOM 648 C C . ASP A 1 79 ? 7.454 14.517 -8.404 1.00 63.66 79 ASP A C 1
ATOM 650 O O . ASP A 1 79 ? 7.861 13.971 -9.432 1.00 63.66 79 ASP A O 1
ATOM 654 N N . ALA A 1 80 ? 7.203 15.825 -8.354 1.00 57.44 80 ALA A N 1
ATOM 655 C CA . ALA A 1 80 ? 7.619 16.749 -9.400 1.00 57.44 80 ALA A CA 1
ATOM 656 C C . ALA A 1 80 ? 9.123 16.993 -9.233 1.00 57.44 80 ALA A C 1
ATOM 658 O O . ALA A 1 80 ? 9.540 17.982 -8.627 1.00 57.44 80 ALA A O 1
ATOM 659 N N . GLY A 1 81 ? 9.932 16.053 -9.727 1.00 53.38 81 GLY A N 1
ATOM 660 C CA . GLY A 1 81 ? 11.384 16.127 -9.647 1.00 53.38 81 GLY A CA 1
ATOM 661 C C . GLY A 1 81 ? 11.896 17.516 -10.038 1.00 53.38 81 GLY A C 1
ATOM 662 O O . GLY A 1 81 ? 11.492 18.098 -11.050 1.00 53.38 81 GLY A O 1
ATOM 663 N N . ARG A 1 82 ? 12.796 18.073 -9.220 1.00 57.06 82 ARG A N 1
ATOM 664 C CA . ARG A 1 82 ? 13.496 19.319 -9.541 1.00 57.06 82 ARG A CA 1
ATOM 665 C C . ARG A 1 82 ? 14.213 19.133 -10.875 1.00 57.06 82 ARG A C 1
ATOM 667 O O . ARG A 1 82 ? 15.138 18.330 -10.971 1.00 57.06 82 ARG A O 1
ATOM 674 N N . GLN A 1 83 ? 13.819 19.911 -11.877 1.00 56.31 83 GLN A N 1
ATOM 675 C CA . GLN A 1 83 ? 14.511 19.987 -13.161 1.00 56.31 83 GLN A CA 1
ATOM 676 C C . GLN A 1 83 ? 15.891 20.623 -12.931 1.00 56.31 83 GLN A C 1
ATOM 678 O O . GLN A 1 83 ? 16.046 21.841 -12.954 1.00 56.31 83 GLN A O 1
ATOM 683 N N . ASN A 1 84 ? 16.897 19.812 -12.606 1.00 49.44 84 ASN A N 1
ATOM 684 C CA . ASN A 1 84 ? 18.285 20.253 -12.556 1.00 49.44 84 ASN A CA 1
ATOM 685 C C . ASN A 1 84 ? 18.903 20.045 -13.945 1.00 49.44 84 ASN A C 1
ATOM 687 O O . ASN A 1 84 ? 19.281 18.928 -14.281 1.00 49.44 84 ASN A O 1
ATOM 691 N N . GLY A 1 85 ? 19.073 21.134 -14.700 1.00 50.34 85 GLY A N 1
ATOM 692 C CA . GLY A 1 85 ? 20.122 21.223 -15.719 1.00 50.34 85 GLY A CA 1
ATOM 693 C C . GLY A 1 85 ? 19.678 21.502 -17.157 1.00 50.34 85 GLY A C 1
ATOM 694 O O . GLY A 1 85 ? 19.038 20.674 -17.788 1.00 50.34 85 GLY A O 1
ATOM 695 N N . ALA A 1 86 ? 20.173 22.644 -17.648 1.00 48.38 86 ALA A N 1
ATOM 696 C CA . ALA A 1 86 ? 20.507 22.982 -19.034 1.00 48.38 86 ALA A CA 1
ATOM 697 C C . ALA A 1 86 ? 19.367 23.027 -20.070 1.00 48.38 86 ALA A C 1
ATOM 699 O O . ALA A 1 86 ? 19.088 22.063 -20.776 1.00 48.38 86 ALA A O 1
ATOM 700 N N . LEU A 1 87 ? 18.815 24.230 -20.255 1.00 39.91 87 LEU A N 1
ATOM 701 C CA . LEU A 1 87 ? 18.462 24.679 -21.603 1.00 39.91 87 LEU A CA 1
ATOM 702 C C . LEU A 1 87 ? 19.777 25.007 -22.347 1.00 39.91 87 LEU A C 1
ATOM 704 O O . LEU A 1 87 ? 20.672 25.564 -21.701 1.00 39.91 87 LEU A O 1
ATOM 708 N N . PRO A 1 88 ? 19.923 24.628 -23.630 1.00 51.03 88 PRO A N 1
ATOM 709 C CA . PRO A 1 88 ? 21.086 24.989 -24.443 1.00 51.03 88 PRO A CA 1
ATOM 710 C C . PRO A 1 88 ? 21.214 26.503 -24.651 1.00 51.03 88 PRO A C 1
ATOM 712 O O . PRO A 1 88 ? 20.173 27.203 -24.630 1.00 51.03 88 PRO A O 1
#